Protein AF-A0A383CUG8-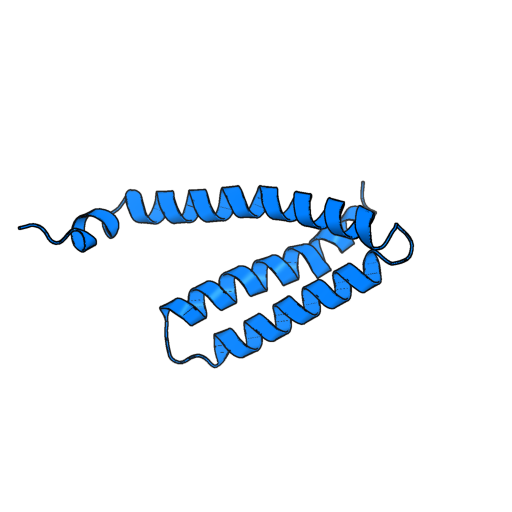F1 (afdb_monomer_lite)

Sequence (96 aa):
MVSLRRVFYKPPLVGLLAFIVVFITQGLGHTLMVLVEQFFGSAYQYQAAFILGLIGAFLLFIGMKNDNEVPATWLGYFAGFCLWTGWIEFSFVFYA

Organism: NCBI:txid408172

Structure (mmCIF, N/CA/C/O backbone):
data_AF-A0A383CUG8-F1
#
_entry.id   AF-A0A383CUG8-F1
#
loop_
_atom_site.group_PDB
_atom_site.id
_atom_site.type_symbol
_atom_site.label_atom_id
_atom_site.label_alt_id
_atom_site.label_comp_id
_atom_site.label_asym_id
_atom_site.label_entity_id
_atom_site.label_seq_id
_atom_site.pdbx_PDB_ins_code
_atom_site.Cartn_x
_atom_site.Cartn_y
_atom_site.Cartn_z
_atom_site.occupancy
_atom_site.B_iso_or_equiv
_atom_site.auth_seq_id
_atom_site.auth_comp_id
_atom_site.auth_asym_id
_atom_site.auth_atom_id
_atom_site.pdbx_PDB_model_num
ATOM 1 N N . MET A 1 1 ? -19.424 14.356 29.281 1.00 48.72 1 MET A N 1
ATOM 2 C CA . MET A 1 1 ? -18.427 14.537 28.203 1.00 48.72 1 MET A CA 1
ATOM 3 C C . MET A 1 1 ? -18.548 13.379 27.226 1.00 48.72 1 MET A C 1
ATOM 5 O O . MET A 1 1 ? -18.237 12.251 27.588 1.00 48.72 1 MET A O 1
ATOM 9 N N . VAL A 1 2 ? -19.082 13.614 26.024 1.00 53.38 2 VAL A N 1
ATOM 10 C CA . VAL A 1 2 ? -19.095 12.587 24.971 1.00 53.38 2 VAL A CA 1
ATOM 11 C C . VAL A 1 2 ? -17.640 12.340 24.577 1.00 53.38 2 VAL A C 1
ATOM 13 O O . VAL A 1 2 ? -16.961 13.261 24.138 1.00 53.38 2 VAL A O 1
ATOM 16 N N . SER A 1 3 ? -17.139 11.124 24.802 1.00 65.00 3 SER A N 1
ATOM 17 C CA . SER A 1 3 ? -15.785 10.742 24.390 1.00 65.00 3 SER A CA 1
ATOM 18 C C . SER A 1 3 ? -15.640 10.984 22.885 1.00 65.00 3 SER A C 1
ATOM 20 O O . SER A 1 3 ? -16.435 10.442 22.116 1.00 65.00 3 SER A O 1
ATOM 22 N N . LEU A 1 4 ? -14.645 11.777 22.468 1.00 64.81 4 LEU A N 1
ATOM 23 C CA . LEU A 1 4 ? -14.333 12.084 21.060 1.00 64.81 4 LEU A CA 1
ATOM 24 C C . LEU A 1 4 ? -14.355 10.829 20.168 1.00 64.81 4 LEU A C 1
ATOM 26 O O . LEU A 1 4 ? -14.854 10.877 19.046 1.00 64.81 4 LEU A O 1
ATOM 30 N N . ARG A 1 5 ? -13.937 9.670 20.701 1.00 62.75 5 ARG A N 1
ATOM 31 C CA . ARG A 1 5 ? -14.001 8.372 20.008 1.00 62.75 5 ARG A CA 1
ATOM 32 C C . ARG A 1 5 ? -15.407 8.002 19.522 1.00 62.75 5 ARG A C 1
ATOM 34 O O . ARG A 1 5 ? -15.539 7.466 18.430 1.00 62.75 5 ARG A O 1
ATOM 41 N N . ARG A 1 6 ? -16.467 8.305 20.280 1.00 62.94 6 ARG A N 1
ATOM 42 C CA . ARG A 1 6 ? -17.854 7.983 19.889 1.00 62.94 6 ARG A CA 1
ATOM 43 C C . ARG A 1 6 ? -18.382 8.841 18.746 1.00 62.94 6 ARG A C 1
ATOM 45 O O . ARG A 1 6 ? -19.373 8.449 18.143 1.00 62.94 6 ARG A O 1
ATOM 52 N N . VAL A 1 7 ? -17.788 10.004 18.485 1.00 67.75 7 VAL A N 1
ATOM 53 C CA . VAL A 1 7 ? -18.184 10.844 17.348 1.00 67.75 7 VAL A CA 1
ATOM 54 C C . VAL A 1 7 ? -17.575 10.273 16.069 1.00 67.75 7 VAL A C 1
ATOM 56 O O . VAL A 1 7 ? -18.305 10.027 15.119 1.00 67.75 7 VAL A O 1
ATOM 59 N N . PHE A 1 8 ? -16.279 9.946 16.085 1.00 67.75 8 PHE A N 1
ATOM 60 C CA . PHE A 1 8 ? -15.571 9.410 14.916 1.00 67.75 8 PHE A CA 1
ATOM 61 C C . PHE A 1 8 ? -15.977 7.983 14.518 1.00 67.75 8 PHE A C 1
ATOM 63 O O . PHE A 1 8 ? -15.891 7.651 13.344 1.00 67.75 8 PHE A O 1
ATOM 70 N N . TYR A 1 9 ? -16.449 7.153 15.457 1.00 74.62 9 TYR A N 1
ATOM 71 C CA . TYR A 1 9 ? -16.869 5.767 15.183 1.00 74.62 9 TYR A CA 1
ATOM 72 C C . TYR A 1 9 ? -18.318 5.619 14.694 1.00 74.62 9 TYR A C 1
ATOM 74 O O . TYR A 1 9 ? -18.793 4.501 14.504 1.00 74.62 9 TYR A O 1
ATOM 82 N N . LYS A 1 10 ? -19.050 6.722 14.506 1.00 78.94 10 LYS A N 1
ATOM 83 C CA . LYS A 1 10 ? -20.426 6.667 14.007 1.00 78.94 10 LYS A CA 1
ATOM 84 C C . LYS A 1 10 ? -20.474 6.839 12.488 1.00 78.94 10 LYS A C 1
ATOM 86 O O . LYS A 1 10 ? -19.731 7.662 11.944 1.00 78.94 10 LYS A O 1
ATOM 91 N N . PRO A 1 11 ? -21.372 6.120 11.789 1.00 76.12 11 PRO A N 1
ATOM 92 C CA . PRO A 1 11 ? -21.697 6.473 10.415 1.00 76.12 11 PRO A CA 1
ATOM 93 C C . PRO A 1 11 ? -22.216 7.925 10.375 1.00 76.12 11 PRO A C 1
ATOM 95 O O . PRO A 1 11 ? -22.920 8.336 11.303 1.00 76.12 11 PRO A O 1
ATOM 98 N N . PRO A 1 12 ? -21.863 8.723 9.350 1.00 83.06 12 PRO A N 1
ATOM 99 C CA . PRO A 1 12 ? -21.166 8.343 8.113 1.00 83.06 12 PRO A CA 1
ATOM 100 C C . PRO A 1 12 ? -19.629 8.503 8.144 1.00 83.06 12 PRO A C 1
ATOM 102 O O . PRO A 1 12 ? -18.969 8.196 7.153 1.00 83.06 12 PRO A O 1
ATOM 105 N N . LEU A 1 13 ? -19.041 8.980 9.248 1.00 84.94 13 LEU A N 1
ATOM 106 C CA . LEU A 1 13 ? -17.644 9.442 9.286 1.00 84.94 13 LEU A CA 1
ATOM 107 C C . LEU A 1 13 ? -16.621 8.334 9.006 1.00 84.94 13 LEU A C 1
ATOM 109 O O . LEU A 1 13 ? -15.675 8.564 8.260 1.00 84.94 13 LEU A O 1
ATOM 113 N N . VAL A 1 14 ? -16.829 7.127 9.541 1.00 83.75 14 VAL A N 1
ATOM 114 C CA . VAL A 1 14 ? -15.928 5.981 9.300 1.00 83.75 14 VAL A CA 1
ATOM 115 C C . VAL A 1 14 ? -15.874 5.615 7.811 1.00 83.75 14 VAL A C 1
ATOM 117 O O . VAL A 1 14 ? -14.797 5.373 7.272 1.00 83.75 14 VAL A O 1
ATOM 120 N N . GLY A 1 15 ? -17.025 5.629 7.131 1.00 84.88 15 GLY A N 1
ATOM 121 C CA . GLY A 1 15 ? -17.108 5.343 5.697 1.00 84.88 15 GLY A CA 1
ATOM 122 C C . GLY A 1 15 ? -16.468 6.440 4.849 1.00 84.88 15 GLY A C 1
ATOM 123 O O . GLY A 1 15 ? -15.739 6.138 3.909 1.00 84.88 15 GLY A O 1
ATOM 124 N N . LEU A 1 16 ? -16.670 7.708 5.218 1.00 90.12 16 LEU A N 1
ATOM 125 C CA . LEU A 1 16 ? -16.030 8.834 4.539 1.00 90.12 16 LEU A CA 1
ATOM 126 C C . LEU A 1 16 ? -14.501 8.788 4.683 1.00 90.12 16 LEU A C 1
ATOM 128 O O . LEU A 1 16 ? -13.790 9.036 3.716 1.00 90.12 16 LEU A O 1
ATOM 132 N N . LEU A 1 17 ? -13.991 8.423 5.863 1.00 87.06 17 LEU A N 1
ATOM 133 C CA . LEU A 1 17 ? -12.556 8.237 6.083 1.00 87.06 17 LEU A CA 1
ATOM 134 C C . LEU A 1 17 ? -11.995 7.107 5.212 1.00 87.06 17 LEU A C 1
ATOM 136 O O . LEU A 1 17 ? -10.990 7.318 4.541 1.00 87.06 17 LEU A O 1
ATOM 140 N N . ALA A 1 18 ? -12.656 5.946 5.169 1.00 85.94 18 ALA A N 1
ATOM 141 C CA . ALA A 1 18 ? -12.243 4.842 4.301 1.00 85.94 18 ALA A CA 1
ATOM 142 C C . ALA A 1 18 ? -12.254 5.246 2.816 1.00 85.94 18 ALA A C 1
ATOM 144 O O . ALA A 1 18 ? -11.304 4.959 2.090 1.00 85.94 18 ALA A O 1
ATOM 145 N N . PHE A 1 19 ? -13.286 5.975 2.380 1.00 89.56 19 PHE A N 1
ATOM 146 C CA . PHE A 1 19 ? -13.379 6.501 1.020 1.00 89.56 19 PHE A CA 1
ATOM 147 C C . PHE A 1 19 ? -12.224 7.451 0.690 1.00 89.56 19 PHE A C 1
ATOM 149 O O . PHE A 1 19 ? -11.573 7.282 -0.336 1.00 89.56 19 PHE A O 1
ATOM 156 N N . ILE A 1 20 ? -11.929 8.415 1.568 1.00 90.88 20 ILE A N 1
ATOM 157 C CA . ILE A 1 20 ? -10.820 9.361 1.382 1.00 90.88 20 ILE A CA 1
ATOM 158 C C . ILE A 1 20 ? -9.483 8.619 1.302 1.00 90.88 20 ILE A C 1
ATOM 160 O O . ILE A 1 20 ? -8.670 8.928 0.433 1.00 90.88 20 ILE A O 1
ATOM 164 N N . VAL A 1 21 ? -9.263 7.626 2.170 1.00 89.44 21 VAL A N 1
ATOM 165 C CA . VAL A 1 21 ? -8.039 6.812 2.162 1.00 89.44 21 VAL A CA 1
ATOM 166 C C . VAL A 1 21 ? -7.869 6.111 0.813 1.00 89.44 21 VAL A C 1
ATOM 168 O O . VAL A 1 21 ? -6.834 6.283 0.175 1.00 89.44 21 VAL A O 1
ATOM 171 N N . VAL A 1 22 ? -8.898 5.409 0.330 1.00 88.88 22 VAL A N 1
ATOM 172 C CA . VAL A 1 22 ? -8.854 4.719 -0.971 1.00 88.88 22 VAL A CA 1
ATOM 173 C C . VAL A 1 22 ? -8.670 5.703 -2.124 1.00 88.88 22 VAL A C 1
ATOM 175 O O . VAL A 1 22 ? -7.843 5.468 -3.003 1.00 88.88 22 VAL A O 1
ATOM 178 N N . PHE A 1 23 ? -9.391 6.825 -2.114 1.00 89.69 23 PHE A N 1
ATOM 179 C CA . PHE A 1 23 ? -9.324 7.833 -3.170 1.00 89.69 23 PHE A CA 1
ATOM 180 C C . PHE A 1 23 ? -7.921 8.446 -3.298 1.00 89.69 23 PHE A C 1
ATOM 182 O O . PHE A 1 23 ? -7.401 8.585 -4.402 1.00 89.69 23 PHE A O 1
ATOM 189 N N . ILE A 1 24 ? -7.267 8.747 -2.171 1.00 88.50 24 ILE A N 1
ATOM 190 C CA . ILE A 1 24 ? -5.876 9.221 -2.161 1.00 88.50 24 ILE A CA 1
ATOM 191 C C . ILE A 1 24 ? -4.933 8.120 -2.657 1.00 88.50 24 ILE A C 1
ATOM 193 O O . ILE A 1 24 ? -4.049 8.380 -3.472 1.00 88.50 24 ILE A O 1
ATOM 197 N N . THR A 1 25 ? -5.120 6.882 -2.194 1.00 86.94 25 THR A N 1
ATOM 198 C CA . THR A 1 25 ? -4.269 5.752 -2.585 1.00 86.94 25 THR A CA 1
ATOM 199 C C . THR A 1 25 ? -4.359 5.430 -4.080 1.00 86.94 25 THR A C 1
ATOM 201 O O . THR A 1 25 ? -3.345 5.080 -4.675 1.00 86.94 25 THR A O 1
ATOM 204 N N . GLN A 1 26 ? -5.511 5.634 -4.723 1.00 84.50 26 GLN A N 1
ATOM 205 C CA . GLN A 1 26 ? -5.643 5.517 -6.181 1.00 84.50 26 GLN A CA 1
ATOM 206 C C . GLN A 1 26 ? -4.718 6.496 -6.927 1.00 84.50 26 GLN A C 1
ATOM 208 O O . GLN A 1 26 ? -3.956 6.081 -7.797 1.00 84.50 26 GLN A O 1
ATOM 213 N N . GLY A 1 27 ? -4.703 7.779 -6.544 1.00 83.69 27 GLY A N 1
ATOM 214 C CA . GLY A 1 27 ? -3.785 8.765 -7.136 1.00 83.69 27 GLY A CA 1
ATOM 215 C C . GLY A 1 27 ? -2.306 8.478 -6.837 1.00 83.69 27 GLY A C 1
ATOM 216 O O . GLY A 1 27 ? -1.429 8.716 -7.674 1.00 83.69 27 GLY A O 1
ATOM 217 N N . LEU A 1 28 ? -2.016 7.915 -5.660 1.00 84.00 28 LEU A N 1
ATOM 218 C CA . LEU A 1 28 ? -0.667 7.471 -5.305 1.00 84.00 28 LEU A CA 1
ATOM 219 C C . LEU A 1 28 ? -0.185 6.305 -6.174 1.00 84.00 28 LEU A C 1
ATOM 221 O O . LEU A 1 28 ? 0.996 6.282 -6.504 1.00 84.00 28 LEU A O 1
ATOM 225 N N . GLY A 1 29 ? -1.063 5.379 -6.572 1.00 80.50 29 GLY A N 1
ATOM 226 C CA . GLY A 1 29 ? -0.693 4.256 -7.443 1.00 80.50 29 GLY A CA 1
ATOM 227 C C . GLY A 1 29 ? -0.135 4.726 -8.785 1.00 80.50 29 GLY A C 1
ATOM 228 O O . GLY A 1 29 ? 0.980 4.366 -9.159 1.00 80.50 29 GLY A O 1
ATOM 229 N N . HIS A 1 30 ? -0.831 5.661 -9.434 1.00 77.88 30 HIS A N 1
ATOM 230 C CA . HIS A 1 30 ? -0.346 6.280 -10.669 1.00 77.88 30 HIS A CA 1
ATOM 231 C C . HIS A 1 30 ? 0.977 7.033 -10.468 1.00 77.88 30 HIS A C 1
ATOM 233 O O . HIS A 1 30 ? 1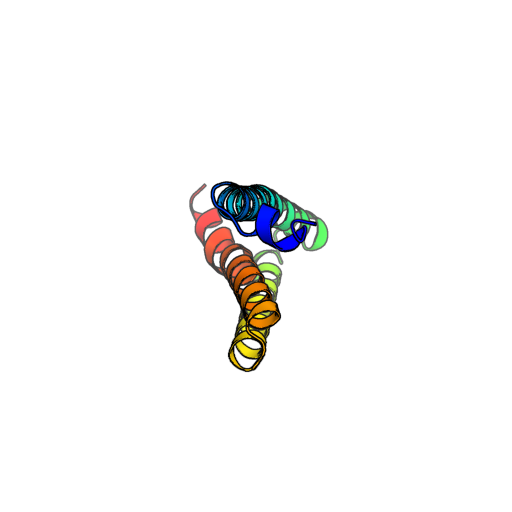.888 6.957 -11.291 1.00 77.88 30 HIS A O 1
ATOM 239 N N . THR A 1 31 ? 1.112 7.757 -9.354 1.00 82.94 31 THR A N 1
ATOM 240 C CA . THR A 1 31 ? 2.354 8.477 -9.033 1.00 82.94 31 THR A CA 1
ATOM 241 C C . THR A 1 31 ? 3.524 7.511 -8.843 1.00 82.94 31 THR A C 1
ATOM 243 O O . THR A 1 31 ? 4.635 7.790 -9.288 1.00 82.94 31 THR A O 1
ATOM 246 N N . LEU A 1 32 ? 3.275 6.356 -8.224 1.00 77.38 32 LEU A N 1
ATOM 247 C CA . LEU A 1 32 ? 4.270 5.312 -8.017 1.00 77.38 32 LEU A CA 1
ATOM 248 C C . LEU A 1 32 ? 4.755 4.725 -9.346 1.00 77.38 32 LEU A C 1
ATOM 250 O O . LEU A 1 32 ? 5.954 4.504 -9.491 1.00 77.38 32 LEU A O 1
ATOM 254 N N . MET A 1 33 ? 3.867 4.548 -10.329 1.00 75.88 33 MET A N 1
ATOM 255 C CA . MET A 1 33 ? 4.257 4.098 -11.670 1.00 75.88 33 MET A CA 1
ATOM 256 C C . MET A 1 33 ? 5.204 5.079 -12.360 1.00 75.88 33 MET A C 1
ATOM 258 O O . MET A 1 33 ? 6.286 4.683 -12.788 1.00 75.88 33 MET A O 1
ATOM 262 N N . VAL A 1 34 ? 4.846 6.366 -12.378 1.00 81.00 34 VAL A N 1
ATOM 263 C CA . VAL A 1 34 ? 5.703 7.422 -12.942 1.00 81.00 34 VAL A CA 1
ATOM 264 C C . VAL A 1 34 ? 7.058 7.462 -12.235 1.00 81.00 34 VAL A C 1
ATOM 266 O O . VAL A 1 34 ? 8.095 7.634 -12.870 1.00 81.00 34 VAL A O 1
ATOM 269 N N . LEU A 1 35 ? 7.073 7.273 -10.915 1.00 80.31 35 LEU A N 1
ATOM 270 C CA . LEU A 1 35 ? 8.303 7.280 -10.133 1.00 80.31 35 LEU A CA 1
ATOM 271 C C . LEU A 1 35 ? 9.186 6.065 -10.461 1.00 80.31 35 LEU A C 1
ATOM 273 O O . LEU A 1 35 ? 10.392 6.220 -10.633 1.00 80.31 35 LEU A O 1
ATOM 277 N N . VAL A 1 36 ? 8.602 4.875 -10.621 1.00 76.31 36 VAL A N 1
ATOM 278 C CA . VAL A 1 36 ? 9.331 3.678 -11.075 1.00 76.31 36 VAL A CA 1
ATOM 279 C C . VAL A 1 36 ? 9.926 3.898 -12.469 1.00 76.31 36 VAL A C 1
ATOM 281 O O . VAL A 1 36 ? 11.106 3.611 -12.670 1.00 76.31 36 VAL A O 1
ATOM 284 N N . GLU A 1 37 ? 9.163 4.467 -13.403 1.00 74.00 37 GLU A N 1
ATOM 285 C CA . GLU A 1 37 ? 9.645 4.794 -14.750 1.00 74.00 37 GLU A CA 1
ATOM 286 C C . GLU A 1 37 ? 10.792 5.811 -14.735 1.00 74.00 37 GLU A C 1
ATOM 288 O O . GLU A 1 37 ? 11.793 5.617 -15.425 1.00 74.00 37 GLU A O 1
ATOM 293 N N . GLN A 1 38 ? 10.694 6.865 -13.920 1.00 78.06 38 GLN A N 1
ATOM 294 C CA . GLN A 1 38 ? 11.733 7.893 -13.827 1.00 78.06 38 GLN A CA 1
ATOM 295 C C . GLN A 1 38 ? 13.021 7.398 -13.160 1.00 78.06 38 GLN A C 1
ATOM 297 O O . GLN A 1 38 ? 14.107 7.796 -13.578 1.00 78.06 38 GLN A O 1
ATOM 302 N N . PHE A 1 39 ? 12.924 6.554 -12.129 1.00 75.75 39 PHE A N 1
ATOM 303 C CA . PHE A 1 39 ? 14.099 6.077 -11.396 1.00 75.75 39 PHE A CA 1
ATOM 304 C C . PHE A 1 39 ? 14.805 4.901 -12.076 1.00 75.75 39 PHE A C 1
ATOM 306 O O . PHE A 1 39 ? 16.033 4.846 -12.065 1.00 75.75 39 PHE A O 1
ATOM 313 N N . PHE A 1 40 ? 14.053 3.955 -12.642 1.00 73.00 40 PHE A N 1
ATOM 314 C CA . PHE A 1 40 ? 14.607 2.706 -13.176 1.00 73.00 40 PHE A CA 1
ATOM 315 C C . PHE A 1 40 ? 14.673 2.676 -14.709 1.00 73.00 40 PHE A C 1
ATOM 317 O O . PHE A 1 40 ? 15.424 1.878 -15.271 1.00 73.00 40 PHE A O 1
ATOM 324 N N . GLY A 1 41 ? 13.953 3.566 -15.397 1.00 67.69 41 GLY A N 1
ATOM 325 C CA . GLY A 1 41 ? 13.869 3.584 -16.855 1.00 67.69 41 GLY A CA 1
ATOM 326 C C . GLY A 1 41 ? 13.054 2.415 -17.423 1.00 67.69 41 GLY A C 1
ATOM 327 O O . GLY A 1 41 ? 12.785 1.414 -16.754 1.00 67.69 41 GLY A O 1
ATOM 328 N N . SER A 1 42 ? 12.692 2.516 -18.703 1.00 68.81 42 SER A N 1
ATOM 329 C CA . SER A 1 42 ? 11.823 1.542 -19.389 1.00 68.81 42 SER A CA 1
ATOM 330 C C . SER A 1 42 ? 12.377 0.111 -19.418 1.00 68.81 42 SER A C 1
ATOM 332 O O . SER A 1 42 ? 11.616 -0.847 -19.531 1.00 68.81 42 SER A O 1
ATOM 334 N N . ALA A 1 43 ? 13.695 -0.061 -19.284 1.00 70.81 43 ALA A N 1
ATOM 335 C CA . ALA A 1 43 ? 14.345 -1.371 -19.310 1.00 70.81 43 ALA A CA 1
ATOM 336 C C . ALA A 1 43 ? 14.171 -2.185 -18.012 1.00 70.81 43 ALA A C 1
ATOM 338 O O . ALA A 1 43 ? 14.249 -3.413 -18.055 1.00 70.81 43 ALA A O 1
ATOM 339 N N . TYR A 1 44 ? 13.954 -1.518 -16.872 1.00 76.62 44 TYR A N 1
ATOM 340 C CA . TYR A 1 44 ? 13.898 -2.160 -15.550 1.00 76.62 44 TYR A CA 1
ATOM 341 C C . TYR A 1 44 ? 12.541 -2.013 -14.850 1.00 76.62 44 TYR A C 1
ATOM 343 O O . TYR A 1 44 ? 12.379 -2.459 -13.712 1.00 76.62 44 TYR A O 1
ATOM 351 N N . GLN A 1 45 ? 11.557 -1.422 -15.530 1.00 75.94 45 GLN A N 1
ATOM 352 C CA . GLN A 1 45 ? 10.208 -1.198 -15.012 1.00 75.94 45 GLN A CA 1
ATOM 353 C C . GLN A 1 45 ? 9.549 -2.500 -14.532 1.00 75.94 45 GLN A C 1
ATOM 355 O O . GLN A 1 45 ? 8.990 -2.533 -13.440 1.00 75.94 45 GLN A O 1
ATOM 360 N N . TYR A 1 46 ? 9.701 -3.603 -15.274 1.00 78.19 46 TYR A N 1
ATOM 361 C CA . TYR A 1 46 ? 9.139 -4.909 -14.904 1.00 78.19 46 TYR A CA 1
ATOM 362 C C . TYR A 1 46 ? 9.809 -5.530 -13.674 1.00 78.19 46 TYR A C 1
ATOM 364 O O . TYR A 1 46 ? 9.145 -6.120 -12.826 1.00 78.19 46 TYR A O 1
ATOM 372 N N . GLN A 1 47 ? 11.126 -5.393 -13.553 1.00 83.50 47 GLN A N 1
ATOM 373 C CA . GLN A 1 47 ? 11.897 -5.909 -12.427 1.00 83.50 47 GLN A CA 1
ATOM 374 C C . GLN A 1 47 ? 11.566 -5.115 -11.160 1.00 83.50 47 GLN A C 1
ATOM 376 O O . GLN A 1 47 ? 11.357 -5.705 -10.102 1.00 83.50 47 GLN A O 1
ATOM 381 N N . ALA A 1 48 ? 11.448 -3.790 -11.275 1.00 83.94 48 ALA A N 1
ATOM 382 C CA . ALA A 1 48 ? 11.018 -2.923 -10.184 1.00 83.94 48 ALA A CA 1
ATOM 383 C C . ALA A 1 48 ? 9.572 -3.226 -9.754 1.00 83.94 48 ALA A C 1
ATOM 385 O O . ALA A 1 48 ? 9.308 -3.383 -8.562 1.00 83.94 48 ALA A O 1
ATOM 386 N N . ALA A 1 49 ? 8.658 -3.398 -10.711 1.00 84.25 49 ALA A N 1
ATOM 387 C CA . ALA A 1 49 ? 7.270 -3.792 -10.480 1.00 84.25 49 ALA A CA 1
ATOM 388 C C . ALA A 1 49 ? 7.157 -5.166 -9.792 1.00 84.25 49 ALA A C 1
ATOM 390 O O . ALA A 1 49 ? 6.388 -5.348 -8.844 1.00 84.25 49 ALA A O 1
ATOM 391 N N . PHE A 1 50 ? 7.988 -6.125 -10.207 1.00 87.06 50 PHE A N 1
ATOM 392 C CA . PHE A 1 50 ? 8.053 -7.440 -9.585 1.00 87.06 50 PHE A CA 1
ATOM 393 C C . PHE A 1 50 ? 8.528 -7.367 -8.129 1.00 87.06 50 PHE A C 1
ATOM 395 O O . PHE A 1 50 ? 7.896 -7.961 -7.253 1.00 87.06 50 PHE A O 1
ATOM 402 N N . ILE A 1 51 ? 9.592 -6.601 -7.856 1.00 89.06 51 ILE A N 1
ATOM 403 C CA . ILE A 1 51 ? 10.105 -6.367 -6.497 1.00 89.06 51 ILE A CA 1
ATOM 404 C C . ILE A 1 51 ? 9.056 -5.654 -5.635 1.00 89.06 51 ILE A C 1
ATOM 406 O O . ILE A 1 51 ? 8.856 -6.036 -4.484 1.00 89.06 51 ILE A O 1
ATOM 410 N N . LEU A 1 52 ? 8.343 -4.667 -6.184 1.00 89.00 52 LEU A N 1
ATOM 411 C CA . LEU A 1 52 ? 7.269 -3.961 -5.486 1.00 89.00 52 LEU A CA 1
ATOM 412 C C . LEU A 1 52 ? 6.143 -4.917 -5.061 1.00 89.00 52 LEU A C 1
ATOM 414 O O . LEU A 1 52 ? 5.704 -4.885 -3.909 1.00 89.00 52 LEU A O 1
ATOM 418 N N . GLY A 1 53 ? 5.728 -5.821 -5.951 1.00 90.25 53 GLY A N 1
ATOM 419 C CA . GLY A 1 53 ? 4.752 -6.853 -5.608 1.00 90.25 53 GLY A CA 1
ATOM 420 C C . GLY A 1 53 ? 5.281 -7.856 -4.577 1.00 90.25 53 GLY A C 1
ATOM 421 O O . GLY A 1 53 ? 4.547 -8.223 -3.661 1.00 90.25 53 GLY A O 1
ATOM 422 N N . LEU A 1 54 ? 6.567 -8.231 -4.626 1.00 93.88 54 LEU A N 1
ATOM 423 C CA . LEU A 1 54 ? 7.187 -9.066 -3.586 1.00 93.88 54 LEU A CA 1
ATOM 424 C C . LEU A 1 54 ? 7.190 -8.386 -2.209 1.00 93.88 54 LEU A C 1
ATOM 426 O O . LEU A 1 54 ? 6.909 -9.043 -1.206 1.00 93.88 54 LEU A O 1
ATOM 430 N N . ILE A 1 55 ? 7.458 -7.078 -2.148 1.00 92.81 55 ILE A N 1
ATOM 431 C CA . ILE A 1 55 ? 7.340 -6.294 -0.909 1.00 92.81 55 ILE A CA 1
ATOM 432 C C . ILE A 1 55 ? 5.893 -6.342 -0.402 1.00 92.81 55 ILE A C 1
ATOM 434 O O . ILE A 1 55 ? 5.668 -6.570 0.787 1.00 92.81 55 ILE A O 1
ATOM 438 N N . GLY A 1 56 ? 4.911 -6.201 -1.298 1.00 92.50 56 GLY A N 1
ATOM 439 C CA . GLY A 1 56 ? 3.493 -6.360 -0.971 1.00 92.50 56 GLY A CA 1
ATOM 440 C C . GLY A 1 56 ? 3.159 -7.744 -0.403 1.00 92.50 56 GLY A C 1
ATOM 441 O O . GLY A 1 56 ? 2.527 -7.840 0.646 1.00 92.50 56 GLY A O 1
ATOM 442 N N . ALA A 1 57 ? 3.644 -8.822 -1.024 1.00 93.44 57 ALA A N 1
ATOM 443 C CA . ALA A 1 57 ? 3.457 -10.190 -0.533 1.00 93.44 57 ALA A CA 1
ATOM 444 C C . ALA A 1 57 ? 4.090 -10.411 0.852 1.00 93.44 57 ALA A C 1
ATOM 446 O O . ALA A 1 57 ? 3.502 -11.063 1.716 1.00 93.44 57 ALA A O 1
ATOM 447 N N . PHE A 1 58 ? 5.272 -9.841 1.093 1.00 94.31 58 PHE A N 1
ATOM 448 C CA . PHE A 1 58 ? 5.935 -9.916 2.393 1.00 94.31 58 PHE A CA 1
ATOM 449 C C . PHE A 1 58 ? 5.156 -9.161 3.479 1.00 94.31 58 PHE A C 1
ATOM 451 O O . PHE A 1 58 ? 4.953 -9.685 4.576 1.00 94.31 58 PHE A O 1
ATOM 458 N N . LEU A 1 59 ? 4.652 -7.962 3.162 1.00 92.25 59 LEU A N 1
ATOM 459 C CA . LEU A 1 59 ? 3.772 -7.202 4.053 1.00 92.25 59 LEU A CA 1
ATOM 460 C C . LEU A 1 59 ? 2.481 -7.966 4.361 1.00 92.25 59 LEU A C 1
ATOM 462 O O . LEU A 1 59 ? 2.049 -7.969 5.514 1.00 92.25 59 LEU A O 1
ATOM 466 N N . LEU A 1 60 ? 1.904 -8.657 3.370 1.00 92.88 60 LEU A N 1
ATOM 467 C CA . LEU A 1 60 ? 0.732 -9.510 3.569 1.00 92.88 60 LEU A CA 1
ATOM 468 C C . LEU A 1 60 ? 1.038 -10.623 4.569 1.00 92.88 60 LEU A C 1
ATOM 470 O O . LEU A 1 60 ? 0.288 -10.821 5.521 1.00 92.88 60 LEU A O 1
ATOM 474 N N . PHE A 1 61 ? 2.162 -11.316 4.384 1.00 93.44 61 PHE A N 1
ATOM 475 C CA . PHE A 1 61 ? 2.569 -12.413 5.255 1.00 93.44 61 PHE A CA 1
ATOM 476 C C . PHE A 1 61 ? 2.773 -11.958 6.707 1.00 93.44 61 PHE A C 1
ATOM 478 O O . PHE A 1 61 ? 2.319 -12.626 7.637 1.00 93.44 61 PHE A O 1
ATOM 485 N N . ILE A 1 62 ? 3.403 -10.795 6.917 1.00 91.94 62 ILE A N 1
ATOM 486 C CA . ILE A 1 62 ? 3.542 -10.201 8.256 1.00 91.94 62 ILE A CA 1
ATOM 487 C C . ILE A 1 62 ? 2.175 -9.804 8.817 1.00 91.94 62 ILE A C 1
ATOM 489 O O . ILE A 1 62 ? 1.892 -10.083 9.981 1.00 91.94 62 ILE A O 1
ATOM 493 N N . GLY A 1 63 ? 1.324 -9.175 8.003 1.00 90.31 63 GLY A N 1
ATOM 494 C CA . GLY A 1 63 ? -0.021 -8.763 8.398 1.00 90.31 63 GLY A CA 1
ATOM 495 C C . GLY A 1 63 ? -0.877 -9.938 8.863 1.00 90.31 63 GLY A C 1
ATOM 496 O O . GLY A 1 63 ? -1.517 -9.843 9.904 1.00 90.31 63 GLY A O 1
ATOM 497 N N . MET A 1 64 ? -0.813 -11.070 8.156 1.00 90.62 64 MET A N 1
ATOM 498 C CA . MET A 1 64 ? -1.531 -12.302 8.502 1.00 90.62 64 MET A CA 1
ATOM 499 C C . MET A 1 64 ? -1.084 -12.919 9.831 1.00 90.62 64 MET A C 1
ATOM 501 O O . MET A 1 64 ? -1.877 -13.586 10.487 1.00 90.62 64 MET A O 1
ATOM 505 N N . LYS A 1 65 ? 0.181 -12.730 10.217 1.00 89.81 65 LYS A N 1
ATOM 506 C CA . LYS A 1 65 ? 0.744 -13.279 11.459 1.00 89.81 65 LYS A CA 1
ATOM 507 C C . LYS A 1 65 ? 0.582 -12.333 12.657 1.00 89.81 65 LYS A C 1
ATOM 509 O O . LYS A 1 65 ? 0.994 -12.672 13.760 1.00 89.81 65 LYS A O 1
ATOM 514 N N . ASN A 1 66 ? 0.045 -11.133 12.456 1.00 89.25 66 ASN A N 1
ATOM 515 C CA . ASN A 1 66 ? -0.075 -10.146 13.519 1.00 89.25 66 ASN A CA 1
ATOM 516 C C . ASN A 1 66 ? -1.359 -10.369 14.328 1.00 89.25 66 ASN A C 1
ATOM 518 O O . ASN A 1 66 ? -2.456 -10.278 13.787 1.00 89.25 66 ASN A O 1
ATOM 522 N N . ASP A 1 67 ? -1.217 -10.593 15.634 1.00 86.44 67 ASP A N 1
ATOM 523 C CA . ASP A 1 67 ? -2.347 -10.824 16.544 1.00 86.44 67 ASP A CA 1
ATOM 524 C C . ASP A 1 67 ? -3.189 -9.555 16.793 1.00 86.44 67 ASP A C 1
ATOM 526 O O . ASP A 1 67 ? -4.317 -9.623 17.282 1.00 86.44 67 ASP A O 1
ATOM 530 N N . ASN A 1 68 ? -2.653 -8.374 16.464 1.00 89.44 68 ASN A N 1
ATOM 531 C CA . ASN A 1 68 ? -3.339 -7.098 16.645 1.00 89.44 68 ASN A CA 1
ATOM 532 C C . ASN A 1 68 ? -4.150 -6.707 15.395 1.00 89.44 68 ASN A C 1
ATOM 534 O O . ASN A 1 68 ? -3.587 -6.459 14.328 1.00 89.44 68 ASN A O 1
ATOM 538 N N . GLU A 1 69 ? -5.462 -6.525 15.560 1.00 86.50 69 GLU A N 1
ATOM 539 C CA . GLU A 1 69 ? -6.416 -6.242 14.472 1.00 86.50 69 GLU A CA 1
ATOM 540 C C . GLU A 1 69 ? -6.095 -4.960 13.678 1.00 86.50 69 GLU A C 1
ATOM 542 O O . GLU A 1 69 ? -6.093 -4.956 12.446 1.00 86.50 69 GLU A O 1
ATOM 547 N N . VAL A 1 70 ? -5.773 -3.860 14.368 1.00 87.25 70 VAL A N 1
ATOM 548 C CA . VAL A 1 70 ? -5.507 -2.559 13.726 1.00 87.25 70 VAL A CA 1
ATOM 549 C C . VAL A 1 70 ? -4.275 -2.597 12.807 1.00 87.25 70 VAL A C 1
ATOM 551 O O . VAL A 1 70 ? -4.413 -2.262 11.629 1.00 87.25 70 VAL A O 1
ATOM 554 N N . PRO A 1 71 ? -3.072 -2.987 13.272 1.00 87.62 71 PRO A N 1
ATOM 555 C CA . PRO A 1 71 ? -1.909 -3.063 12.394 1.00 87.62 71 PRO A CA 1
ATOM 556 C C . PRO A 1 71 ? -2.044 -4.162 11.334 1.00 87.62 71 PRO A C 1
ATOM 558 O O . PRO A 1 71 ? -1.570 -3.951 10.223 1.00 87.62 71 PRO A O 1
ATOM 561 N N . ALA A 1 72 ? -2.723 -5.282 11.613 1.00 89.44 72 ALA A N 1
ATOM 562 C CA . ALA A 1 72 ? -3.007 -6.301 10.600 1.00 89.44 72 ALA A CA 1
ATOM 563 C C . ALA A 1 72 ? -3.844 -5.734 9.439 1.00 89.44 72 ALA A C 1
ATOM 565 O O . ALA A 1 72 ? -3.517 -5.955 8.274 1.00 89.44 72 ALA A O 1
ATOM 566 N N . THR A 1 73 ? -4.865 -4.927 9.749 1.00 89.25 73 THR A N 1
ATOM 567 C CA . THR A 1 73 ? -5.720 -4.269 8.746 1.00 89.25 73 THR A CA 1
ATOM 568 C C . THR A 1 73 ? -4.917 -3.311 7.865 1.00 89.25 73 THR A C 1
ATOM 570 O O . THR A 1 73 ? -5.021 -3.355 6.640 1.00 89.25 73 THR A O 1
ATOM 573 N N . TRP A 1 74 ? -4.075 -2.465 8.469 1.00 90.50 74 TRP A N 1
ATOM 574 C CA . TRP A 1 74 ? -3.230 -1.532 7.717 1.00 90.50 74 TRP A CA 1
ATOM 575 C C . TRP A 1 74 ? -2.187 -2.249 6.860 1.00 90.50 74 TRP A C 1
ATOM 577 O O . TRP A 1 74 ? -1.997 -1.887 5.700 1.00 90.50 74 TRP A O 1
ATOM 587 N N . LEU A 1 75 ? -1.539 -3.285 7.400 1.00 91.94 75 LEU A N 1
ATOM 588 C CA . LEU A 1 75 ? -0.585 -4.101 6.649 1.00 91.94 75 LEU A CA 1
ATOM 589 C C . LEU A 1 75 ? -1.263 -4.796 5.468 1.00 91.94 75 LEU A C 1
ATOM 591 O O . LEU A 1 75 ? -0.721 -4.761 4.369 1.00 91.94 75 LEU A O 1
ATOM 595 N N . GLY A 1 76 ? -2.463 -5.351 5.660 1.00 92.00 76 GLY A N 1
ATOM 596 C CA . GLY A 1 76 ? -3.257 -5.942 4.583 1.00 92.00 76 GLY A CA 1
ATOM 597 C C . GLY A 1 76 ? -3.638 -4.929 3.500 1.00 92.00 76 GLY A C 1
ATOM 598 O O . GLY A 1 76 ? -3.501 -5.223 2.313 1.00 92.00 76 GLY A O 1
ATOM 599 N N . TYR A 1 77 ? -4.044 -3.716 3.892 1.00 91.88 77 TYR A N 1
ATOM 600 C CA . TYR A 1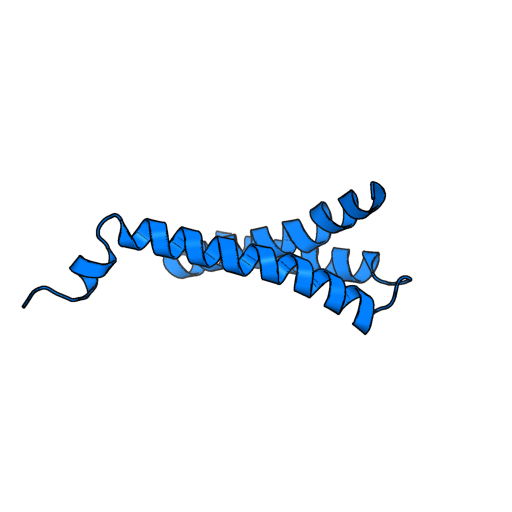 77 ? -4.373 -2.637 2.957 1.00 91.88 77 TYR A CA 1
ATOM 601 C C . TYR A 1 77 ? -3.180 -2.254 2.070 1.00 91.88 77 TYR A C 1
ATOM 603 O O . TYR A 1 77 ? -3.285 -2.266 0.842 1.00 91.88 77 TYR A O 1
ATOM 611 N N . PHE A 1 78 ? -2.025 -1.966 2.677 1.00 91.12 78 PHE A N 1
ATOM 612 C CA . PHE A 1 78 ? -0.822 -1.602 1.925 1.00 91.12 78 PHE A CA 1
ATOM 613 C C . PHE A 1 78 ? -0.242 -2.778 1.137 1.00 91.12 78 PHE A C 1
ATOM 615 O O . PHE A 1 78 ? 0.252 -2.582 0.030 1.00 91.12 78 PHE A O 1
ATOM 622 N N . ALA A 1 79 ? -0.344 -4.002 1.656 1.00 93.31 79 ALA A N 1
ATOM 623 C CA . ALA A 1 79 ? 0.051 -5.198 0.928 1.00 93.31 79 ALA A CA 1
ATOM 624 C C . ALA A 1 79 ? -0.755 -5.372 -0.365 1.00 93.31 79 ALA A C 1
ATOM 626 O O . ALA A 1 79 ? -0.168 -5.578 -1.426 1.00 93.31 79 ALA A O 1
ATOM 627 N N . GLY A 1 80 ? -2.083 -5.234 -0.286 1.00 91.06 80 GLY A N 1
ATOM 628 C CA . GLY A 1 80 ? -2.966 -5.272 -1.450 1.00 91.06 80 GLY A CA 1
ATOM 629 C C . GLY A 1 80 ? -2.652 -4.159 -2.450 1.00 91.06 80 GLY A C 1
ATOM 630 O O . GLY A 1 80 ? -2.556 -4.426 -3.644 1.00 91.06 80 GLY A O 1
ATOM 631 N N . PHE A 1 81 ? -2.410 -2.938 -1.966 1.00 90.06 81 PHE A N 1
ATOM 632 C CA . PHE A 1 81 ? -2.005 -1.811 -2.807 1.00 90.06 81 PHE A CA 1
ATOM 633 C C . PHE A 1 81 ? -0.689 -2.075 -3.559 1.00 90.06 81 PHE A C 1
ATOM 635 O O . PHE A 1 81 ? -0.640 -1.910 -4.776 1.00 90.06 81 PHE A O 1
ATOM 642 N N . CYS A 1 82 ? 0.363 -2.538 -2.878 1.00 89.50 82 CYS A N 1
ATOM 643 C CA . CYS A 1 82 ? 1.652 -2.839 -3.511 1.00 89.50 82 CYS A CA 1
ATOM 644 C C . CYS A 1 82 ? 1.575 -4.031 -4.478 1.00 89.50 82 CYS A C 1
ATOM 646 O O . CYS A 1 82 ? 2.212 -4.012 -5.528 1.00 89.50 82 CYS A O 1
ATOM 648 N N . LEU A 1 83 ? 0.786 -5.061 -4.154 1.00 90.88 83 LEU A N 1
ATOM 649 C CA . LEU A 1 83 ? 0.560 -6.205 -5.044 1.00 90.88 83 LEU A CA 1
ATOM 650 C C . LEU A 1 83 ? -0.207 -5.806 -6.304 1.00 90.88 83 LEU A C 1
ATOM 652 O O . LEU A 1 83 ? 0.162 -6.224 -7.400 1.00 90.88 83 LEU A O 1
ATOM 656 N N . TRP A 1 84 ? -1.250 -4.988 -6.154 1.00 88.31 84 TRP A N 1
ATOM 657 C CA . TRP A 1 84 ? -2.014 -4.473 -7.283 1.00 88.31 84 TRP A CA 1
ATOM 658 C C . TRP A 1 84 ? -1.137 -3.603 -8.179 1.00 88.31 84 TRP A C 1
ATOM 660 O O . TRP A 1 84 ? -0.969 -3.922 -9.352 1.00 88.31 84 TRP A O 1
ATOM 670 N N . THR A 1 85 ? -0.530 -2.555 -7.618 1.00 84.00 85 THR A N 1
ATOM 671 C CA . THR A 1 85 ? 0.307 -1.619 -8.381 1.00 84.00 85 THR A CA 1
ATOM 672 C C . THR A 1 85 ? 1.511 -2.307 -9.013 1.00 84.00 85 THR A C 1
ATOM 674 O O . THR A 1 85 ? 1.810 -2.049 -10.168 1.00 84.00 85 THR A O 1
ATOM 677 N N . GLY A 1 86 ? 2.173 -3.225 -8.303 1.00 84.50 86 GLY A N 1
ATOM 678 C CA . GLY A 1 86 ? 3.335 -3.952 -8.807 1.00 84.50 86 GLY A CA 1
ATOM 679 C C . GLY A 1 86 ? 2.996 -5.007 -9.859 1.00 84.50 86 GLY A C 1
ATOM 680 O O . GLY A 1 86 ? 3.530 -4.977 -10.960 1.00 84.50 86 GLY A O 1
ATOM 681 N N . TRP A 1 87 ? 2.140 -5.979 -9.548 1.00 87.62 87 TRP A N 1
ATOM 682 C CA . TRP A 1 87 ? 1.948 -7.134 -10.435 1.00 87.62 87 TRP A CA 1
ATOM 683 C C . TRP A 1 87 ? 0.773 -6.990 -11.391 1.00 87.62 87 TRP A C 1
ATOM 685 O O . TRP A 1 87 ? 0.846 -7.486 -12.510 1.00 87.62 87 TRP A O 1
ATOM 695 N N . ILE A 1 88 ? -0.313 -6.346 -10.973 1.00 83.38 88 ILE A N 1
ATOM 696 C CA . ILE A 1 88 ? -1.546 -6.294 -11.764 1.00 83.38 88 ILE A CA 1
ATOM 697 C C . ILE A 1 88 ? -1.528 -5.087 -12.702 1.00 83.38 88 ILE A C 1
ATOM 699 O O . ILE A 1 88 ? -1.684 -5.241 -13.908 1.00 83.38 88 ILE A O 1
ATOM 703 N N . GLU A 1 89 ? -1.275 -3.896 -12.170 1.00 77.31 89 GLU A N 1
ATOM 704 C CA . GLU A 1 89 ? -1.355 -2.637 -12.911 1.00 77.31 89 GLU A CA 1
ATOM 705 C C . GLU A 1 89 ? -0.296 -2.550 -14.022 1.00 77.31 89 GLU A C 1
ATOM 707 O O . GLU A 1 89 ? -0.649 -2.321 -15.178 1.00 77.31 89 GLU A O 1
ATOM 712 N N . PHE A 1 90 ? 0.970 -2.881 -13.736 1.00 70.44 90 PHE A N 1
ATOM 713 C CA . PHE A 1 90 ? 2.013 -2.961 -14.772 1.00 70.44 90 PHE A CA 1
ATOM 714 C C . PHE A 1 90 ? 1.786 -4.083 -15.797 1.00 70.44 90 PHE A C 1
ATOM 716 O O . PHE A 1 90 ? 2.264 -3.973 -16.925 1.00 70.44 90 PHE A O 1
ATOM 723 N N . SER A 1 91 ? 1.039 -5.140 -15.458 1.00 69.81 91 SER A N 1
ATOM 724 C CA . SER A 1 91 ? 0.658 -6.167 -16.442 1.00 69.81 91 SER A CA 1
ATOM 725 C C . SER A 1 91 ? -0.394 -5.657 -17.432 1.00 69.81 91 SER A C 1
ATOM 727 O O . SER A 1 91 ? -0.446 -6.131 -18.565 1.00 69.81 91 SER A O 1
ATOM 729 N N . PHE A 1 92 ? -1.218 -4.679 -17.037 1.00 65.44 92 PHE A N 1
ATOM 730 C CA . PHE A 1 92 ? -2.229 -4.066 -17.902 1.00 65.44 92 PHE A CA 1
ATOM 731 C C . PHE A 1 92 ? -1.706 -2.897 -18.748 1.00 65.44 92 PHE A C 1
ATOM 733 O O . PHE A 1 92 ? -2.329 -2.585 -19.760 1.00 65.44 92 PHE A O 1
ATOM 740 N N . VAL A 1 93 ? -0.541 -2.317 -18.424 1.00 59.62 93 VAL A N 1
ATOM 741 C CA . VAL A 1 93 ? 0.159 -1.349 -19.304 1.00 59.62 93 VAL A CA 1
ATOM 742 C C . VAL A 1 93 ? 0.439 -1.949 -20.695 1.00 59.62 93 VAL A C 1
ATOM 744 O O . VAL A 1 93 ? 0.554 -1.221 -21.671 1.00 59.62 93 VAL A O 1
ATOM 747 N N . PHE A 1 94 ? 0.428 -3.280 -20.826 1.00 49.66 94 PHE A N 1
ATOM 748 C CA . PHE A 1 94 ? 0.520 -3.998 -22.102 1.00 49.66 94 PHE A CA 1
ATOM 749 C C . PHE A 1 94 ? -0.660 -3.762 -23.075 1.00 49.66 94 PHE A C 1
ATOM 751 O O . PHE A 1 94 ? -0.594 -4.220 -24.214 1.00 49.66 94 PHE A O 1
ATOM 758 N N . TYR A 1 95 ? -1.739 -3.090 -22.650 1.00 42.59 95 TYR A N 1
ATOM 759 C CA . TYR A 1 95 ? -2.954 -2.881 -23.452 1.00 42.59 95 TYR A CA 1
ATOM 760 C C . TYR A 1 95 ? -3.272 -1.417 -23.813 1.00 42.59 95 TYR A C 1
ATOM 762 O O . TYR A 1 95 ? -4.330 -1.186 -24.403 1.00 42.59 95 TYR A O 1
ATOM 770 N N . ALA A 1 96 ? -2.406 -0.448 -23.494 1.00 38.12 96 ALA A N 1
ATOM 771 C CA . ALA A 1 96 ? -2.607 0.965 -23.845 1.00 38.12 96 ALA A CA 1
ATOM 772 C C . ALA A 1 96 ? -1.642 1.442 -24.939 1.00 38.12 96 ALA A C 1
ATOM 774 O O . ALA A 1 96 ? -0.421 1.221 -24.788 1.00 38.12 96 ALA A O 1
#

Foldseek 3Di:
DPPPVVVCPDPPNVVVVVVVVVVVLVVVLVVVLVVLCVPVNPVCSLVVLQVLLVVLVVLQVVLVPDPDPVSSVVSPVVSVSSNCSRPPVVVCVVPD

Secondary structure (DSSP, 8-state):
---HHHHHTSTTHHHHHHHHHHHHHHHHHHHHHHHHHHHH-TTTHHHHHHHHHHHHHHHHHHHHT-S-HHHHHHHHHHHHHHHIIIIIIHHHGGG-

pLDDT: mean 81.28, std 11.85, range [38.12, 94.31]

Radius of gyration: 16.81 Å; chains: 1; bounding box: 36×28×52 Å

=== Feature glossary ===
Key to the feature types in this record:

pLDDT. pLDDT is the predicted lDDT-Cα score: AlphaFold's confidence that the local environment of each residue (all inter-atomic distances within 15 Å) is correctly placed. It is a per-residue number between 0 and 100, with higher meaning more reliable.

Radius of gyration, Cα contacts, bounding box. The geometric summary reports three shape descriptors. Rg (radius of gyration) measures how spread out the Cα atoms are about their centre of mass; compact globular proteins have small Rg, elongated or unfolded ones large. Cα contacts (<8 Å, |i−j|>4) count long-range residue pairs in spatial proximity — high for tightly packed folds, near zero for rods or random coil. The bounding-box extents give the protein's footprint along x, y, z in Å.

Backbone torsions (φ/ψ). Backbone dihedral angles. Every residue except chain termini has a φ (preceding-C → N → Cα → C) and a ψ (N → Cα → C → next-N). They are reported in degrees following the IUPAC sign convention. Secondary structure is essentially a statement about which (φ, ψ) basin each residue occupies.

Contact-map, Ramachandran, and PAE plots. Plot images: a contact map (which residues are close in 3D, as an N×N binary image), a Ramachandran scatter (backbone torsion angles, revealing secondary-structure composition at a glance), and — for AlphaFold structures — a PAE heatmap (pairwise prediction confidence).

Predicted aligned error. Predicted Aligned Error (PAE) is an AlphaFold confidence matrix: entry (i, j) is the expected error in the position of residue j, in ångströms, when the prediction is superimposed on the true structure at residue i.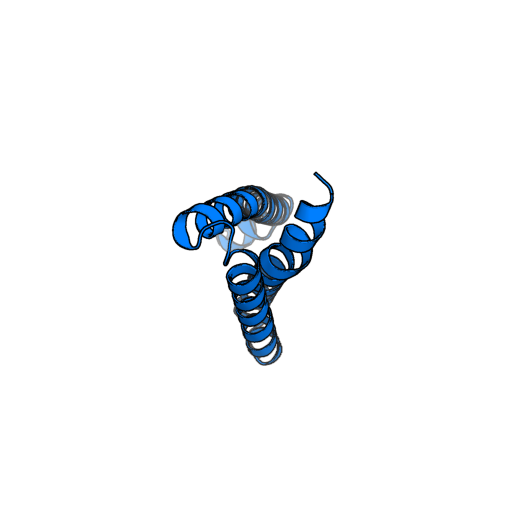 Low PAE within a block of residues means that block is internally rigid and well-predicted; high PAE between two blocks means their relative placement is uncertain even if each block individually is confident.

Secondary structure (3-state, P-SEA). Three-state secondary structure (P-SEA) collapses the eight DSSP classes into helix (a), strand (b), and coil (c). P-SEA assigns these from Cα geometry alone — distances and angles — without requiring backbone oxygens, so it works on any Cα trace.

Solvent-accessible surface area. Solvent-accessible surface area (SASA) is the area in Å² traced out by the centre of a 1.4 Å probe sphere (a water molecule) rolled over the protein's van der Waals surface (Shrake–Rupley / Lee–Richards construction). Buried residues have near-zero SASA; fully exposed residues can exceed 200 Å². The total SASA scales roughly with the number of surface residues.

Foldseek 3Di. The Foldseek 3Di string encodes local tertiary geometry as a 20-letter alphabet — one character per residue — derived from the relative positions of nearby Cα atoms. Unlike the amino-acid sequence, 3Di is a direct function of the 3D structure, so two proteins with the same fold have similar 3Di strings even at low sequence identity.

B-factor. For experimental (PDB) structures, the B-factor (temperature factor) quantifies the positional spread of each atom in the crystal — a combination of thermal vibration and static disorder — in units of Å². High B-factors mark flexible loops or poorly resolved region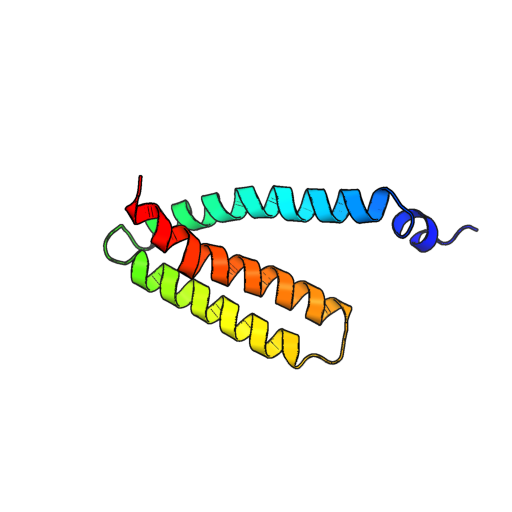s; low B-factors mark the rigid, well-ordered core.

mmCIF coordinates. The mmCIF block holds the 3D Cartesian coordinates of each backbone atom (N, Cα, C, O) in ångströms. mmCIF is the PDB's canonical archive format — a tagged-loop text representation of the atomic model.

InterPro / GO / CATH / organism. Functional annotations link the protein to curated databases. InterPro entries identify conserved domains and families by matching the sequence against member-database signatures (Pfam, PROSITE, CDD, …). Gene Ontology (GO) terms describe molecular function, biological process, and cellular component in a controlled vocabulary. CATH places the structure in a hierarchical fold classification (Class/Architecture/Topology/Homologous-superfamily). The organism is the source species.

Rendered structure images. Structure images are PyMOL renders from six orthogonal camera directions. Cartoon representation draws helices as coils and strands as arrows; sticks shows the backbone as bonds; surface shows the solvent-excluded envelope. Rainbow coloring maps sequence position to hue (blue→red, N→C); chain coloring assigns a distinct color per 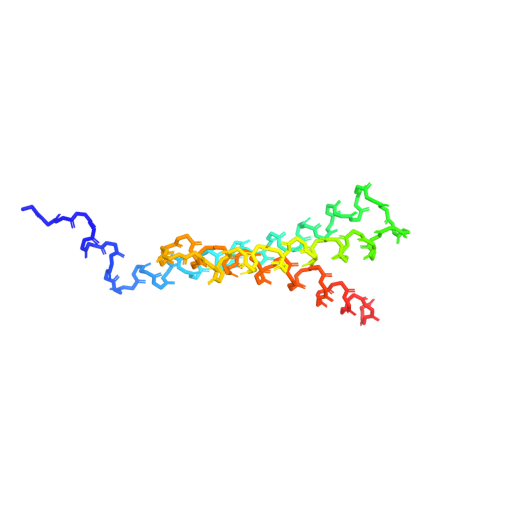polypeptide.

Sequence. This is the polypeptide sequence — one letter per residue, N-terminus first. Length ranges from a few dozen residues for small domains to over a thousand for large multi-domain proteins.

Secondary structure (8-state, DSSP). The SS8 string is DSSP's per-residue secondary-structure call. α-helix (H) means an i→i+4 H-bond ladder; β-strand (E) means the residue participates in a β-sheet; 3₁₀ (G) and π (I) are tighter and wider helices; T/S are turns/bends; '-' is loop.

Nearest PDB structures. Structural nearest neighbors (via Foldseek easy-search vs the PDB). Reported per hit: target PDB id, E-value, and alignment TM-score. A TM-score above ~0.5 is the conventional threshold for 'same fold'.